Protein AF-E0PNI2-F1 (afdb_monomer)

Organism: NCBI:txid864567

Secondary structure (DSSP, 8-state):
-HHHHHHHHHHHHHHHHHHHHHHHHHTT--EEEEE-HHHHHHHTT--HHHHHHHHTS-HHHHHHHTTT--PPPHHHHHHHHHHHTS-HHHHEEEEE---

Solvent-accessible surface area (backbone atoms only — not comparable to full-atom values): 5688 Å² total; per-residue (Å²): 112,68,71,58,54,54,49,52,50,50,50,52,53,49,53,52,50,48,55,52,49,56,56,58,56,59,68,69,68,57,48,53,59,41,67,40,57,66,57,54,30,57,75,70,72,48,53,58,60,55,51,11,60,75,55,72,51,52,44,65,55,44,56,31,38,67,64,52,74,46,86,71,54,72,68,51,44,51,43,48,17,59,75,70,74,43,59,51,72,78,42,39,44,72,42,68,72,84,125

InterPro domains:
  IPR001387 Cro/C1-type, helix-turn-helix domain [PF01381] (37-88)
  IPR001387 Cro/C1-type, helix-turn-helix domain [PS50943] (37-91)
  IPR001387 Cro/C1-type, helix-turn-helix domain [SM00530] (36-91)
  IPR001387 Cro/C1-type, helix-turn-helix domain [cd00093] (35-89)
  IPR010982 Lambda repressor-like, DNA-binding domain superfamily [G3DSA:1.10.260.40] (32-97)
  IPR010982 Lambda repressor-like, DNA-binding domain superfamily [SSF47413] (33-95)

pLDDT: mean 86.58, std 15.77, range [48.28, 98.81]

Sequence (99 aa):
MTKIINFLTNILVKKKKMCYNEIKLREKEKGMLKNRLKELRARDGLNQTELAKLAGVSRQTISLLERDEYTPSVVIALKISQIFNEPVESVFRIEEDEE

Nearest PDB structures (foldseek):
  2xj3-assembly1_A  TM=9.536E-01  e=7.745E-06  Enterococcus faecalis
  2xi8-assembly1_A  TM=9.553E-01  e=1.356E-05  Enterococcus faecalis
  2lyk-assembly1_B  TM=9.282E-01  e=9.934E-06  Enterococcus faecalis
  1utx-assembly1_B  TM=9.266E-01  e=1.125E-05  Enterococcus faecalis
  3f51-assembly1_A  TM=9.219E-01  e=1.355E-03  Corynebacterium glutamicum

Mean predicted aligned error: 10.54 Å

Radius of gyration: 21.47 Å; Cα contacts (8 Å, |Δi|>4): 82; chains: 1; bounding box: 72×25×35 Å

Foldseek 3Di:
DVVVVVVVVVVVVVVVVVVVVVVVVVVVPPWQKAFCLVVLCVVVVHDLCRLCVQLVHHSVVSVCNNVSNDDDDPSSLVSSCVVSVHPSCNGMPTHHPPD

Structure (mmCIF, N/CA/C/O backbone):
data_AF-E0PNI2-F1
#
_entry.id   AF-E0PNI2-F1
#
loop_
_atom_site.group_PDB
_atom_site.id
_atom_site.type_symbol
_atom_site.label_atom_id
_atom_site.label_alt_id
_atom_site.label_comp_id
_atom_site.label_asym_id
_atom_site.label_entity_id
_atom_site.label_seq_id
_atom_site.pdbx_PDB_ins_code
_atom_site.Cartn_x
_atom_site.Cartn_y
_atom_site.Cartn_z
_atom_site.occupancy
_atom_site.B_iso_or_equiv
_atom_site.auth_seq_id
_atom_site.auth_comp_id
_atom_site.auth_asym_id
_atom_site.auth_atom_id
_atom_site.pdbx_PDB_model_num
ATOM 1 N N . MET A 1 1 ? 57.091 -15.751 -4.059 1.00 61.84 1 MET A N 1
ATOM 2 C CA . MET A 1 1 ? 56.224 -14.646 -3.585 1.00 61.84 1 MET A CA 1
ATOM 3 C C . MET A 1 1 ? 55.245 -14.158 -4.657 1.00 61.84 1 MET A C 1
ATOM 5 O O . MET A 1 1 ? 54.049 -14.170 -4.401 1.00 61.84 1 MET A O 1
ATOM 9 N N . THR A 1 2 ? 55.680 -13.853 -5.885 1.00 64.31 2 THR A N 1
ATOM 10 C CA . THR A 1 2 ? 54.818 -13.316 -6.967 1.00 64.31 2 THR A CA 1
ATOM 11 C C . THR A 1 2 ? 53.644 -14.219 -7.377 1.00 64.31 2 THR A C 1
ATOM 13 O O . THR A 1 2 ? 52.559 -13.726 -7.662 1.00 64.31 2 THR A O 1
ATOM 16 N N . LYS A 1 3 ? 53.810 -15.552 -7.338 1.00 75.62 3 LYS A N 1
ATOM 17 C CA . LYS A 1 3 ? 52.725 -16.511 -7.641 1.00 75.62 3 LYS A CA 1
ATOM 18 C C . LYS A 1 3 ? 51.546 -16.416 -6.661 1.00 75.62 3 LYS A C 1
ATOM 20 O O . LYS A 1 3 ? 50.402 -16.517 -7.086 1.00 75.62 3 LYS A O 1
ATOM 25 N N . ILE A 1 4 ? 51.823 -16.187 -5.374 1.00 79.44 4 ILE A N 1
ATOM 26 C CA . ILE A 1 4 ? 50.792 -16.055 -4.330 1.00 79.44 4 ILE A CA 1
ATOM 27 C C . ILE A 1 4 ? 50.062 -14.721 -4.493 1.00 79.44 4 ILE A C 1
ATOM 29 O O . ILE A 1 4 ? 48.837 -14.686 -4.453 1.00 79.44 4 ILE A O 1
ATOM 33 N N . ILE A 1 5 ? 50.801 -13.643 -4.768 1.00 71.75 5 ILE A N 1
ATOM 34 C CA . ILE A 1 5 ? 50.223 -12.317 -5.020 1.00 71.75 5 ILE A CA 1
ATOM 35 C C . ILE A 1 5 ? 49.295 -12.362 -6.244 1.00 71.75 5 ILE A C 1
ATOM 37 O O . ILE A 1 5 ? 48.160 -11.910 -6.148 1.00 71.75 5 ILE A O 1
ATOM 41 N N . ASN A 1 6 ? 49.721 -12.996 -7.344 1.00 73.56 6 ASN A N 1
ATOM 42 C CA . ASN A 1 6 ? 48.907 -13.157 -8.558 1.00 73.56 6 ASN A CA 1
ATOM 43 C C . ASN A 1 6 ? 47.671 -14.048 -8.352 1.00 73.56 6 ASN A C 1
ATOM 45 O O . ASN A 1 6 ? 46.640 -13.861 -8.999 1.00 73.56 6 ASN A O 1
ATOM 49 N N . PHE A 1 7 ? 47.759 -15.035 -7.460 1.00 83.56 7 PHE A N 1
ATOM 50 C CA . PHE A 1 7 ? 46.626 -15.884 -7.107 1.00 83.56 7 PHE A CA 1
ATOM 51 C C . PHE A 1 7 ? 45.588 -15.109 -6.286 1.00 83.56 7 PHE A C 1
ATOM 53 O O . PHE A 1 7 ? 44.396 -15.150 -6.596 1.00 83.56 7 PHE A O 1
ATOM 60 N N . LEU A 1 8 ? 46.042 -14.335 -5.297 1.00 80.94 8 LEU A N 1
ATOM 61 C CA . LEU A 1 8 ? 45.180 -13.500 -4.462 1.00 80.94 8 LEU A CA 1
ATOM 62 C C . LEU A 1 8 ? 44.530 -12.360 -5.260 1.00 80.94 8 LEU A C 1
ATOM 64 O O . LEU A 1 8 ? 43.331 -12.128 -5.102 1.00 80.94 8 LEU A O 1
ATOM 68 N N . THR A 1 9 ? 45.256 -11.701 -6.171 1.00 70.31 9 THR A N 1
ATOM 69 C CA . THR A 1 9 ? 44.660 -10.691 -7.065 1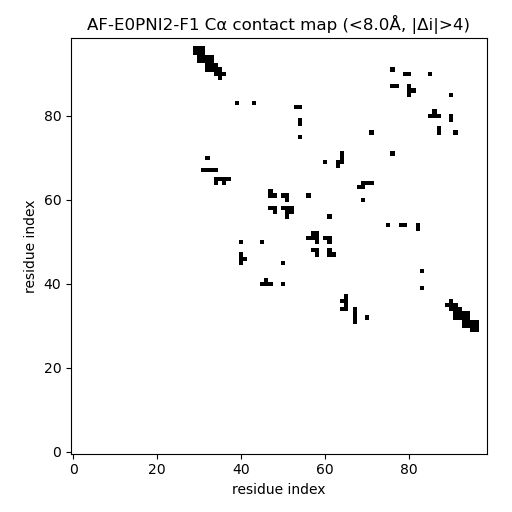.00 70.31 9 THR A CA 1
ATOM 70 C C . THR A 1 9 ? 43.632 -11.308 -8.005 1.00 70.31 9 THR A C 1
ATOM 72 O O . THR A 1 9 ? 42.547 -10.750 -8.152 1.00 70.31 9 THR A O 1
ATOM 75 N N . ASN A 1 10 ? 43.887 -12.491 -8.569 1.00 82.31 10 ASN A N 1
ATOM 76 C CA . ASN A 1 10 ? 42.894 -13.193 -9.387 1.00 82.31 10 ASN A CA 1
ATOM 77 C C . ASN A 1 10 ? 41.641 -13.590 -8.594 1.00 82.31 10 ASN A C 1
ATOM 79 O O . ASN A 1 10 ? 40.535 -13.482 -9.123 1.00 82.31 10 ASN A O 1
ATOM 83 N N . ILE A 1 11 ? 41.778 -14.012 -7.333 1.00 80.38 11 ILE A N 1
ATOM 84 C CA . ILE A 1 11 ? 40.627 -14.296 -6.460 1.00 80.38 11 ILE A CA 1
ATOM 85 C C . ILE A 1 11 ? 39.830 -13.021 -6.184 1.00 80.38 11 ILE A C 1
ATOM 87 O O . ILE A 1 11 ? 38.607 -13.037 -6.307 1.00 80.38 11 ILE A O 1
ATOM 91 N N . LEU A 1 12 ? 40.499 -11.916 -5.846 1.00 74.50 12 LEU A N 1
ATOM 92 C CA . LEU A 1 12 ? 39.847 -10.631 -5.583 1.00 74.50 12 LEU A CA 1
ATOM 93 C C . LEU A 1 12 ? 39.117 -10.102 -6.823 1.00 74.50 12 LEU A C 1
ATOM 95 O O . LEU A 1 12 ? 37.961 -9.692 -6.726 1.00 74.50 12 LEU A O 1
ATOM 99 N N . VAL A 1 13 ? 39.742 -10.183 -8.002 1.00 75.88 13 VAL A N 1
ATOM 100 C CA . VAL A 1 13 ? 39.125 -9.798 -9.280 1.00 75.88 13 VAL A CA 1
ATOM 101 C C . VAL A 1 13 ? 37.934 -10.700 -9.608 1.00 75.88 13 VAL A C 1
ATOM 103 O O . VAL A 1 13 ? 36.892 -10.193 -10.021 1.00 75.88 13 VAL A O 1
ATOM 106 N N . LYS A 1 14 ? 38.037 -12.018 -9.383 1.00 75.25 14 LYS A N 1
ATOM 107 C CA . LYS A 1 14 ? 36.920 -12.958 -9.581 1.00 75.25 14 LYS A CA 1
ATOM 108 C C . LYS A 1 14 ? 35.764 -12.692 -8.619 1.00 75.25 14 LYS A C 1
ATOM 110 O O . LYS A 1 14 ? 34.630 -12.625 -9.078 1.00 75.25 14 LYS A O 1
ATOM 115 N N . LYS A 1 15 ? 36.031 -12.474 -7.327 1.00 74.06 15 LYS A N 1
ATOM 116 C CA . LYS A 1 15 ? 35.001 -12.125 -6.331 1.00 74.06 15 LYS A CA 1
ATOM 117 C C . LYS A 1 15 ? 34.312 -10.802 -6.669 1.00 74.06 15 LYS A C 1
ATOM 119 O O . LYS A 1 15 ? 33.090 -10.720 -6.613 1.00 74.06 15 LYS A O 1
ATOM 124 N N . LYS A 1 16 ? 35.075 -9.788 -7.094 1.00 74.00 16 LYS A N 1
ATOM 125 C CA . LYS A 1 16 ? 34.524 -8.492 -7.519 1.00 74.00 16 LYS A CA 1
ATOM 126 C C . LYS A 1 16 ? 33.670 -8.619 -8.786 1.00 74.00 16 LYS A C 1
ATOM 128 O O . LYS A 1 16 ? 32.587 -8.047 -8.837 1.00 74.00 16 LYS A O 1
ATOM 133 N N . LYS A 1 17 ? 34.118 -9.400 -9.781 1.00 72.31 17 LYS A N 1
ATOM 134 C CA . LYS A 1 17 ? 33.336 -9.702 -10.996 1.00 72.31 17 LYS A CA 1
ATOM 135 C C . LYS A 1 17 ? 32.066 -10.502 -10.696 1.00 72.31 17 LYS A C 1
ATOM 137 O O . LYS A 1 17 ? 31.044 -10.230 -11.310 1.00 72.31 17 LYS A O 1
ATOM 142 N N . MET A 1 18 ? 32.120 -11.451 -9.763 1.00 64.81 18 MET A N 1
ATOM 143 C CA . MET A 1 18 ? 30.966 -12.251 -9.339 1.00 64.81 18 MET A CA 1
ATOM 144 C C . MET A 1 18 ? 29.893 -11.363 -8.697 1.00 64.81 18 MET A C 1
ATOM 146 O O . MET A 1 18 ? 28.762 -11.362 -9.164 1.00 64.81 18 MET A O 1
ATOM 150 N N . CYS A 1 19 ? 30.275 -10.508 -7.743 1.00 57.56 19 CYS A N 1
ATOM 151 C CA . CYS A 1 19 ? 29.347 -9.569 -7.106 1.00 57.56 19 CYS A CA 1
ATOM 152 C C . CYS A 1 19 ? 28.781 -8.539 -8.109 1.00 57.56 19 CYS A C 1
ATOM 154 O O . CYS A 1 19 ? 27.587 -8.263 -8.103 1.00 57.56 19 CYS A O 1
ATOM 156 N N . TYR A 1 20 ? 29.603 -8.028 -9.041 1.00 62.50 20 TYR A N 1
ATOM 157 C CA . TYR A 1 20 ? 29.130 -7.141 -10.118 1.00 62.50 20 TYR A CA 1
ATOM 158 C C . TYR A 1 20 ? 28.129 -7.833 -11.058 1.00 62.50 20 TYR A C 1
ATOM 160 O O . TYR A 1 20 ? 27.107 -7.247 -11.404 1.00 62.50 20 TYR A O 1
ATOM 168 N N . ASN A 1 21 ? 28.383 -9.087 -11.446 1.00 62.22 21 ASN A N 1
ATOM 169 C CA . ASN A 1 21 ? 27.465 -9.845 -12.297 1.00 62.22 21 ASN A CA 1
ATOM 170 C C . ASN A 1 21 ? 26.160 -10.205 -11.569 1.00 62.22 21 ASN A C 1
ATOM 172 O O . ASN A 1 21 ? 25.104 -10.131 -12.184 1.00 62.22 21 ASN A O 1
ATOM 176 N N . GLU A 1 22 ? 26.200 -10.526 -10.273 1.00 58.69 22 GLU A N 1
ATOM 177 C CA . GLU A 1 22 ? 24.995 -10.718 -9.447 1.00 58.69 22 GLU A CA 1
ATOM 178 C C . GLU A 1 22 ? 24.165 -9.430 -9.310 1.00 58.69 22 GLU A C 1
ATOM 180 O O . GLU A 1 22 ? 22.938 -9.476 -9.298 1.00 58.69 22 GLU A O 1
ATOM 185 N N . ILE A 1 23 ? 24.812 -8.262 -9.225 1.00 60.06 23 ILE A N 1
ATOM 186 C CA . ILE A 1 23 ? 24.130 -6.957 -9.236 1.00 60.06 23 ILE A CA 1
ATOM 187 C C . ILE A 1 23 ? 23.500 -6.680 -10.611 1.00 60.06 23 ILE A C 1
ATOM 189 O O . ILE A 1 23 ? 22.347 -6.273 -10.671 1.00 60.06 23 ILE A O 1
ATOM 193 N N . LYS A 1 24 ? 24.202 -6.976 -11.711 1.00 55.34 24 LYS A N 1
ATOM 194 C CA . LYS A 1 24 ? 23.703 -6.780 -13.084 1.00 55.34 24 LYS A CA 1
ATOM 195 C C . LYS A 1 24 ? 22.575 -7.747 -13.475 1.00 55.34 24 LYS A C 1
ATOM 197 O O . LYS A 1 24 ? 21.735 -7.410 -14.300 1.00 55.34 24 LYS A O 1
ATOM 202 N N . LEU A 1 25 ? 22.539 -8.946 -12.889 1.00 55.34 25 LEU A N 1
ATOM 203 C CA . LEU A 1 25 ? 21.432 -9.896 -13.060 1.00 55.34 25 LEU A CA 1
ATOM 204 C C . LEU A 1 25 ? 20.143 -9.407 -12.375 1.00 55.34 25 LEU A C 1
ATOM 206 O O . LEU A 1 25 ? 19.067 -9.651 -12.907 1.00 55.34 25 LEU A O 1
ATOM 210 N N . ARG A 1 26 ? 20.244 -8.652 -11.269 1.00 52.34 26 ARG A N 1
ATOM 211 C CA . ARG A 1 26 ? 19.093 -8.012 -10.600 1.00 52.34 26 ARG A CA 1
ATOM 212 C C . ARG A 1 26 ? 18.453 -6.880 -11.408 1.00 52.34 26 ARG A C 1
ATOM 214 O O . ARG A 1 26 ? 17.265 -6.645 -11.264 1.00 52.34 26 ARG A O 1
ATOM 221 N N . GLU A 1 27 ? 19.203 -6.199 -12.273 1.00 54.19 27 GLU A N 1
ATOM 222 C CA . GLU A 1 27 ? 18.651 -5.143 -13.143 1.00 54.19 27 GLU A CA 1
ATOM 223 C C . GLU A 1 27 ? 17.775 -5.696 -14.283 1.00 54.19 27 GLU A C 1
ATOM 225 O O . GLU A 1 27 ? 17.056 -4.935 -14.923 1.00 54.19 27 GLU A O 1
ATOM 230 N N . LYS A 1 28 ? 17.830 -7.010 -14.545 1.00 48.28 28 LYS A N 1
ATOM 231 C CA . LYS A 1 28 ? 17.067 -7.680 -15.609 1.00 48.28 28 LYS A CA 1
ATOM 232 C C . LYS A 1 28 ? 15.687 -8.189 -15.180 1.00 48.28 28 LYS A C 1
ATOM 234 O O . LYS A 1 28 ? 14.913 -8.563 -16.052 1.00 48.28 28 LYS A O 1
ATOM 239 N N . GLU A 1 29 ? 15.353 -8.163 -13.891 1.00 54.06 29 GLU A N 1
ATOM 240 C CA . GLU A 1 29 ? 13.974 -8.351 -13.407 1.00 54.06 29 GLU A CA 1
ATOM 241 C C . GLU A 1 29 ? 13.233 -7.002 -13.434 1.00 54.06 29 GLU A C 1
ATOM 243 O O . GLU A 1 29 ? 12.785 -6.485 -12.412 1.00 54.06 29 GLU A O 1
ATOM 248 N N . LYS A 1 30 ? 13.166 -6.369 -14.609 1.00 60.56 30 LYS A N 1
ATOM 249 C CA . LYS A 1 30 ? 12.457 -5.098 -14.806 1.00 60.56 30 LYS A CA 1
ATOM 250 C C . LYS A 1 30 ? 10.975 -5.362 -15.055 1.00 60.56 30 LYS A C 1
ATOM 252 O O . LYS A 1 30 ? 10.473 -5.279 -16.169 1.00 60.56 30 LYS A O 1
ATOM 257 N N . GLY A 1 31 ? 10.290 -5.743 -13.989 1.00 67.81 31 GLY A N 1
ATOM 258 C CA . GLY A 1 31 ? 8.844 -5.652 -13.931 1.00 67.81 31 GLY A CA 1
ATOM 259 C C . GLY A 1 31 ? 8.458 -4.527 -12.979 1.00 67.81 31 GLY A C 1
ATOM 260 O O . GLY A 1 31 ? 8.870 -4.537 -11.816 1.00 67.81 31 GLY A O 1
ATOM 261 N N . MET A 1 32 ? 7.696 -3.541 -13.446 1.00 86.69 32 MET A N 1
ATOM 262 C CA . MET A 1 32 ? 7.176 -2.487 -12.583 1.00 86.69 32 MET A CA 1
ATOM 263 C C . MET A 1 32 ? 5.986 -3.034 -11.792 1.00 86.69 32 MET A C 1
ATOM 265 O O . MET A 1 32 ? 5.008 -3.523 -12.358 1.00 86.69 32 MET A O 1
ATOM 269 N N . LEU A 1 33 ? 6.056 -2.955 -10.460 1.00 92.62 33 LEU A N 1
ATOM 270 C CA . LEU A 1 33 ? 4.933 -3.341 -9.613 1.00 92.62 33 LEU A CA 1
ATOM 271 C C . LEU A 1 33 ? 3.800 -2.325 -9.779 1.00 92.62 33 LEU A C 1
ATOM 273 O O . LEU A 1 33 ? 3.956 -1.156 -9.440 1.00 92.62 33 LEU A O 1
ATOM 277 N N . LYS A 1 34 ? 2.651 -2.798 -10.248 1.00 95.56 34 LYS A N 1
ATOM 278 C CA . LYS A 1 34 ? 1.393 -2.060 -10.306 1.00 95.56 34 LYS A CA 1
ATOM 279 C C . LYS A 1 34 ? 0.430 -2.512 -9.236 1.00 95.56 34 LYS A C 1
ATOM 281 O O . LYS A 1 34 ? 0.518 -3.626 -8.714 1.00 95.56 34 LYS A O 1
ATOM 286 N N . ASN A 1 35 ? -0.542 -1.657 -8.945 1.00 97.75 35 ASN A N 1
ATOM 287 C CA . ASN A 1 35 ? -1.584 -1.971 -7.985 1.00 97.75 35 ASN A CA 1
ATOM 288 C C . ASN A 1 35 ? -2.944 -1.353 -8.323 1.00 97.75 35 ASN A C 1
ATOM 290 O O . ASN A 1 35 ? -3.057 -0.415 -9.108 1.00 97.75 35 ASN A O 1
ATOM 294 N N . ARG A 1 36 ? -3.988 -1.874 -7.676 1.00 98.19 36 ARG A N 1
ATOM 295 C CA . ARG A 1 36 ? -5.380 -1.417 -7.807 1.00 98.19 36 ARG A CA 1
ATOM 296 C C . ARG A 1 36 ? -5.903 -0.712 -6.555 1.00 98.19 36 ARG A C 1
ATOM 298 O O . ARG A 1 36 ? -7.114 -0.610 -6.376 1.00 98.19 36 ARG A O 1
ATOM 305 N N . LEU A 1 37 ? -5.030 -0.200 -5.676 1.00 98.38 37 LEU A N 1
ATOM 306 C CA . LEU A 1 37 ? -5.466 0.366 -4.389 1.00 98.38 37 LEU A CA 1
ATOM 307 C C . LEU A 1 37 ? -6.482 1.486 -4.584 1.00 98.38 37 LEU A C 1
ATOM 309 O O . LEU A 1 37 ? -7.502 1.487 -3.912 1.00 98.38 37 LEU A O 1
ATOM 313 N N . LYS A 1 38 ? -6.246 2.415 -5.517 1.00 98.44 38 LYS A N 1
ATOM 314 C CA . LYS A 1 38 ? -7.156 3.546 -5.746 1.00 98.44 38 LYS A CA 1
ATOM 315 C C . LYS A 1 38 ? -8.556 3.093 -6.177 1.00 98.44 38 LYS A C 1
ATOM 317 O O . LYS A 1 38 ? -9.541 3.678 -5.734 1.00 98.44 38 LYS A O 1
ATOM 322 N N . GLU A 1 39 ? -8.631 2.062 -7.015 1.00 98.56 39 GLU A N 1
ATOM 323 C CA . GLU A 1 39 ? -9.881 1.462 -7.492 1.00 98.56 39 GLU A CA 1
ATOM 324 C C . GLU A 1 39 ? -10.623 0.754 -6.351 1.00 98.56 39 GLU A C 1
ATOM 326 O O . GLU A 1 39 ? -11.772 1.083 -6.065 1.00 98.56 39 GLU A O 1
ATOM 331 N N . LEU A 1 40 ? -9.947 -0.158 -5.648 1.00 98.69 40 LEU A N 1
ATOM 332 C CA . LEU A 1 40 ? -10.523 -0.926 -4.538 1.00 98.69 40 LEU A CA 1
ATOM 333 C C . LEU A 1 40 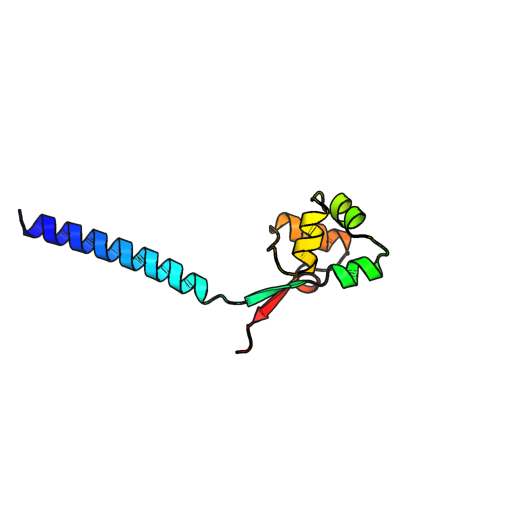? -10.948 -0.018 -3.381 1.00 98.69 40 LEU A C 1
ATOM 335 O O . LEU A 1 40 ? -11.999 -0.194 -2.772 1.00 98.69 40 LEU A O 1
ATOM 339 N N . ARG A 1 41 ? -10.168 1.030 -3.123 1.00 98.50 41 ARG A N 1
ATOM 340 C CA . ARG A 1 41 ? -10.483 2.033 -2.115 1.00 98.50 41 ARG A CA 1
ATOM 341 C C . ARG A 1 41 ? -11.743 2.825 -2.479 1.00 98.50 41 ARG A C 1
ATOM 343 O O . ARG A 1 41 ? -12.538 3.120 -1.593 1.00 98.50 41 ARG A O 1
ATOM 350 N N . ALA A 1 42 ? -11.943 3.152 -3.758 1.00 98.50 42 ALA A N 1
ATOM 351 C CA . ALA A 1 42 ? -13.170 3.796 -4.225 1.00 98.50 42 ALA A CA 1
ATOM 352 C C . ALA A 1 42 ? -14.383 2.854 -4.146 1.00 98.50 42 ALA A C 1
ATOM 354 O O . ALA A 1 42 ? -15.447 3.295 -3.717 1.00 98.50 42 ALA A O 1
ATOM 355 N N . ARG A 1 43 ? -14.209 1.569 -4.496 1.00 98.50 43 ARG A N 1
ATOM 356 C CA . ARG A 1 43 ? -15.234 0.519 -4.349 1.00 98.50 43 ARG A CA 1
ATOM 357 C C . ARG A 1 43 ? -15.740 0.423 -2.907 1.00 98.50 43 ARG A C 1
ATOM 359 O O . ARG A 1 43 ? -16.945 0.355 -2.693 1.00 98.50 43 ARG A O 1
ATOM 366 N N . ASP A 1 44 ? -14.826 0.494 -1.943 1.00 98.31 44 ASP A N 1
ATOM 367 C CA . ASP A 1 44 ? -15.138 0.303 -0.522 1.00 98.31 44 ASP A CA 1
ATOM 368 C C . ASP A 1 44 ? -15.413 1.629 0.217 1.00 98.31 44 ASP A C 1
ATOM 370 O O . ASP A 1 44 ? -15.580 1.646 1.435 1.00 98.31 44 ASP A O 1
ATOM 374 N N . GLY A 1 45 ? -15.466 2.760 -0.502 1.00 98.38 45 GLY A N 1
ATOM 375 C CA . GLY A 1 45 ? -15.791 4.074 0.067 1.00 98.38 45 GLY A CA 1
ATOM 376 C C . GLY A 1 45 ? -14.732 4.644 1.017 1.00 98.38 45 GLY A C 1
ATOM 377 O O . GLY A 1 45 ? -15.038 5.512 1.830 1.00 98.38 45 GLY A O 1
ATOM 378 N N . LEU A 1 46 ? -13.489 4.174 0.921 1.00 98.56 46 LEU A N 1
ATOM 379 C CA . LEU A 1 46 ? -12.400 4.552 1.815 1.00 98.56 46 LEU A CA 1
ATOM 380 C C . LEU A 1 46 ? -11.627 5.773 1.281 1.00 98.56 46 LEU A C 1
ATOM 382 O O . LEU A 1 46 ? -11.443 5.976 0.077 1.00 98.56 46 LEU A O 1
ATOM 386 N N . ASN A 1 47 ? -11.066 6.582 2.171 1.00 98.69 47 ASN A N 1
ATOM 387 C CA . ASN A 1 47 ? -10.002 7.533 1.840 1.00 98.69 47 ASN A CA 1
ATOM 388 C C . ASN A 1 47 ? -8.614 6.963 2.197 1.00 98.69 47 ASN A C 1
ATOM 390 O O . ASN A 1 47 ? -8.486 5.943 2.874 1.00 98.69 47 ASN A O 1
ATOM 394 N N . GLN A 1 48 ? -7.537 7.585 1.699 1.00 98.75 48 GLN A N 1
ATOM 395 C CA . GLN A 1 48 ? -6.170 7.070 1.903 1.00 98.75 48 GLN A CA 1
ATOM 396 C C . GLN A 1 48 ? -5.799 6.949 3.390 1.00 98.75 48 GLN A C 1
ATOM 398 O O . GLN A 1 48 ? -5.042 6.058 3.766 1.00 98.75 48 GLN A O 1
ATOM 403 N N . THR A 1 49 ? -6.314 7.844 4.236 1.00 98.75 49 THR A N 1
ATOM 404 C CA . THR A 1 49 ? -6.059 7.830 5.681 1.00 98.75 49 THR A CA 1
ATOM 405 C C . THR A 1 49 ? -6.741 6.640 6.350 1.00 98.75 49 THR A C 1
ATOM 407 O O . THR A 1 49 ? -6.162 6.033 7.246 1.00 98.75 49 THR A O 1
ATOM 410 N N . GLU A 1 50 ? -7.951 6.287 5.926 1.00 98.81 50 GLU A N 1
ATOM 411 C CA . GLU A 1 50 ? -8.685 5.131 6.448 1.00 98.81 50 GLU A CA 1
ATOM 412 C C . GLU A 1 50 ? -8.014 3.820 6.052 1.00 98.81 50 GLU A C 1
ATOM 414 O O . GLU A 1 50 ? -7.726 3.005 6.926 1.00 98.81 50 GLU A O 1
ATOM 419 N N . LEU A 1 51 ? -7.653 3.661 4.774 1.00 98.75 51 LEU A N 1
ATOM 420 C CA . LEU A 1 51 ? -6.897 2.490 4.326 1.00 98.75 51 LEU A CA 1
ATOM 421 C C . LEU A 1 51 ? -5.559 2.368 5.069 1.00 98.75 51 LEU A C 1
ATOM 423 O O . LEU A 1 51 ? -5.178 1.277 5.486 1.00 98.75 51 LEU A O 1
ATOM 427 N N . ALA A 1 52 ? -4.866 3.488 5.291 1.00 98.62 52 ALA A N 1
ATOM 428 C CA . ALA A 1 52 ? -3.613 3.509 6.040 1.00 98.62 52 ALA A CA 1
ATOM 429 C C . ALA A 1 52 ? -3.793 3.018 7.484 1.00 98.62 52 ALA A C 1
ATOM 431 O O . ALA A 1 52 ? -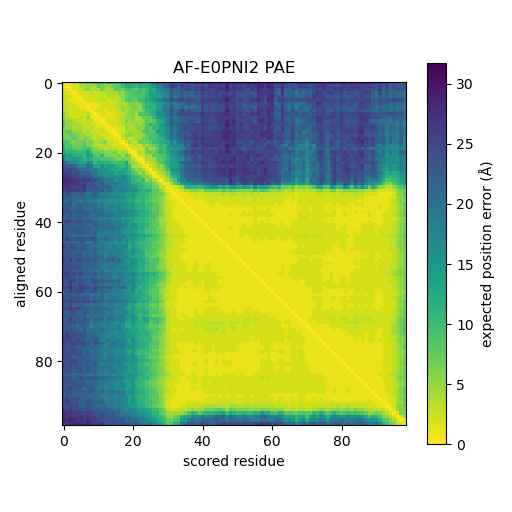3.004 2.199 7.956 1.00 98.62 52 ALA A O 1
ATOM 432 N N . LYS A 1 53 ? -4.857 3.467 8.166 1.00 98.62 53 LYS A N 1
ATOM 433 C CA . LYS A 1 53 ? -5.202 3.003 9.518 1.00 98.62 53 LYS A CA 1
ATOM 434 C C . LYS A 1 53 ? -5.476 1.501 9.542 1.00 98.62 53 LYS A C 1
ATOM 436 O O . LYS A 1 53 ? -4.917 0.815 10.391 1.00 98.62 53 LYS A O 1
ATOM 441 N N . LEU A 1 54 ? -6.275 0.994 8.600 1.00 98.38 54 LEU A N 1
ATOM 442 C CA . LEU A 1 54 ? -6.598 -0.435 8.499 1.00 98.38 54 LEU A CA 1
ATOM 443 C C . LEU A 1 54 ? -5.349 -1.286 8.221 1.00 98.38 54 LEU A C 1
ATOM 445 O O . LEU A 1 54 ? -5.137 -2.313 8.860 1.00 98.38 54 LEU A O 1
ATOM 449 N N . ALA A 1 55 ? -4.480 -0.836 7.313 1.00 97.88 55 ALA A N 1
ATOM 450 C CA . ALA A 1 55 ? -3.241 -1.536 6.973 1.00 97.88 55 ALA A CA 1
ATOM 451 C C . ALA A 1 55 ? -2.135 -1.376 8.040 1.00 97.88 55 ALA A C 1
ATOM 453 O O . ALA A 1 55 ? -1.137 -2.105 8.021 1.00 97.88 55 ALA A O 1
ATOM 454 N N . GLY A 1 56 ? -2.302 -0.454 8.995 1.00 98.06 56 GLY A N 1
ATOM 455 C CA . GLY A 1 56 ? -1.310 -0.148 10.026 1.00 98.06 56 GLY A CA 1
ATOM 456 C C . GLY A 1 56 ? -0.051 0.513 9.461 1.00 98.06 56 GLY A C 1
ATOM 457 O O . GLY A 1 56 ? 1.057 0.183 9.880 1.00 98.06 56 GLY A O 1
ATOM 458 N N . VAL A 1 57 ? -0.214 1.408 8.484 1.00 98.31 57 VAL A N 1
ATOM 459 C CA . VAL A 1 57 ? 0.869 2.162 7.831 1.00 98.31 57 VAL A CA 1
ATOM 460 C C . VAL A 1 57 ? 0.550 3.658 7.813 1.00 98.31 57 VAL A C 1
ATOM 462 O O . VAL A 1 5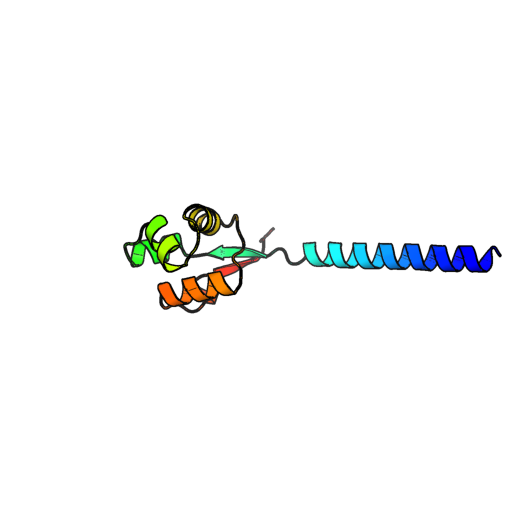7 ? -0.534 4.090 8.201 1.00 98.31 57 VAL A O 1
ATOM 465 N N . SER A 1 58 ? 1.494 4.484 7.361 1.00 98.62 58 SER A N 1
ATOM 466 C CA . SER A 1 58 ? 1.242 5.919 7.207 1.00 98.62 58 SER A CA 1
ATOM 467 C C . SER A 1 58 ? 0.357 6.214 5.985 1.00 98.62 58 SER A C 1
ATOM 469 O O . SER A 1 58 ? 0.388 5.489 4.989 1.00 98.62 58 SER A O 1
ATOM 471 N N . ARG A 1 59 ? -0.377 7.338 5.999 1.00 98.56 59 ARG A N 1
ATOM 472 C CA . ARG A 1 59 ? -1.092 7.838 4.804 1.00 98.56 59 ARG A CA 1
ATOM 473 C C . ARG A 1 59 ? -0.140 8.036 3.617 1.00 98.56 59 ARG A C 1
ATOM 475 O O . ARG A 1 59 ? -0.514 7.773 2.478 1.00 98.56 59 ARG A O 1
ATOM 482 N N . GLN A 1 60 ? 1.092 8.480 3.884 1.00 98.44 60 GLN A N 1
ATOM 483 C CA . GLN A 1 60 ? 2.128 8.644 2.863 1.00 98.44 60 GLN A CA 1
ATOM 484 C C . GLN A 1 60 ? 2.475 7.311 2.195 1.00 98.44 60 GLN A C 1
ATOM 486 O O . GLN A 1 60 ? 2.613 7.277 0.978 1.00 98.44 60 GLN A O 1
ATOM 491 N N . THR A 1 61 ? 2.543 6.217 2.957 1.00 98.06 61 THR A N 1
ATOM 492 C CA . THR A 1 61 ? 2.767 4.869 2.418 1.00 98.06 61 THR A CA 1
ATOM 493 C C . THR A 1 61 ? 1.674 4.490 1.423 1.00 98.06 61 THR A C 1
ATOM 495 O O . THR A 1 61 ? 1.994 4.066 0.320 1.00 98.06 61 THR A O 1
ATOM 498 N N . ILE A 1 62 ? 0.397 4.716 1.757 1.00 98.62 62 ILE A N 1
ATOM 499 C CA . ILE A 1 62 ? -0.713 4.476 0.818 1.00 98.62 62 ILE A CA 1
ATOM 500 C C . ILE A 1 62 ? -0.606 5.372 -0.424 1.00 98.62 62 ILE A C 1
ATOM 502 O O . ILE A 1 62 ? -0.806 4.897 -1.534 1.00 98.62 62 ILE A O 1
ATOM 506 N N . SER A 1 63 ? -0.242 6.647 -0.260 1.00 98.44 63 SER A N 1
ATOM 507 C CA . SER A 1 63 ? -0.047 7.577 -1.385 1.00 98.44 63 SER A CA 1
ATOM 508 C C . SER A 1 63 ? 1.106 7.174 -2.316 1.00 98.44 63 SER A C 1
ATOM 510 O O . SER A 1 63 ? 1.023 7.367 -3.525 1.00 98.44 63 SER A O 1
ATOM 512 N N . LEU A 1 64 ? 2.201 6.636 -1.769 1.00 98.06 64 LEU A N 1
ATOM 513 C CA . LEU A 1 64 ? 3.324 6.114 -2.553 1.00 98.06 64 LEU A CA 1
ATOM 514 C C . LEU A 1 64 ? 2.948 4.815 -3.266 1.00 98.06 64 LEU A C 1
ATOM 516 O O . LEU A 1 64 ? 3.271 4.667 -4.440 1.00 98.06 64 LEU A O 1
ATOM 520 N N . LEU A 1 65 ? 2.223 3.922 -2.583 1.00 97.75 65 LEU A N 1
ATOM 521 C CA . LEU A 1 65 ? 1.688 2.704 -3.186 1.00 97.75 65 LEU A CA 1
ATOM 522 C C . LEU A 1 65 ? 0.771 3.045 -4.360 1.00 97.75 65 LEU A C 1
ATOM 524 O O . LEU A 1 65 ? 1.031 2.588 -5.457 1.00 97.75 65 LEU A O 1
ATOM 528 N N . GLU A 1 66 ? -0.231 3.914 -4.192 1.00 98.06 66 GLU A N 1
ATOM 529 C CA . GLU A 1 66 ? -1.146 4.306 -5.282 1.00 98.06 66 GLU A CA 1
ATOM 530 C C . GLU A 1 66 ? -0.449 4.959 -6.495 1.00 98.06 66 GLU A C 1
ATOM 532 O O . GLU A 1 66 ? -1.069 5.077 -7.550 1.00 98.06 66 GLU A O 1
ATOM 537 N N . ARG A 1 67 ? 0.809 5.401 -6.353 1.00 96.75 67 ARG A N 1
ATOM 538 C CA . ARG A 1 67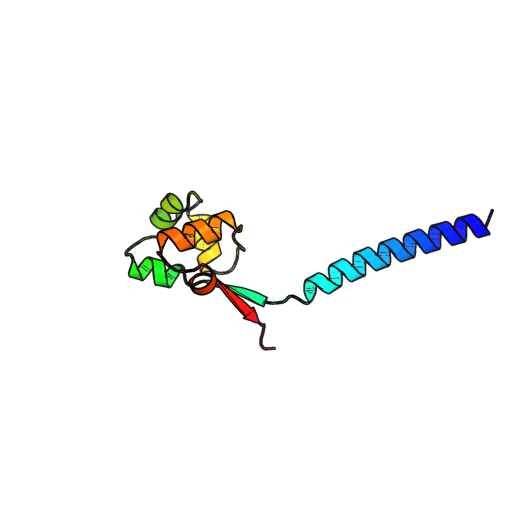 ? 1.636 5.971 -7.431 1.00 96.75 67 ARG A CA 1
ATOM 539 C C . ARG A 1 67 ? 2.702 5.006 -7.963 1.00 96.75 67 ARG A C 1
ATOM 541 O O . ARG A 1 67 ? 3.531 5.430 -8.756 1.00 96.75 67 ARG A O 1
ATOM 548 N N . ASP A 1 68 ? 2.697 3.749 -7.519 1.00 94.88 68 ASP A N 1
ATOM 549 C CA . ASP A 1 68 ? 3.698 2.725 -7.857 1.00 94.88 68 ASP A CA 1
ATOM 550 C C . ASP A 1 68 ? 5.145 3.109 -7.461 1.00 94.88 68 ASP A C 1
ATOM 552 O O . ASP A 1 68 ? 6.117 2.533 -7.938 1.00 94.88 68 ASP A O 1
ATOM 556 N N . GLU A 1 69 ? 5.313 4.076 -6.552 1.00 93.31 69 GLU A N 1
ATOM 557 C CA . GLU A 1 69 ? 6.620 4.607 -6.119 1.00 93.31 69 GLU A CA 1
ATOM 558 C C . GLU A 1 69 ? 7.200 3.857 -4.908 1.00 93.31 69 GLU A C 1
ATOM 560 O O . GLU A 1 69 ? 8.260 4.208 -4.385 1.00 93.31 69 GLU A O 1
ATOM 565 N N . TYR A 1 70 ? 6.488 2.849 -4.405 1.00 92.50 70 TYR A N 1
ATOM 566 C CA . TYR A 1 70 ? 6.910 2.065 -3.253 1.00 92.50 70 TYR A CA 1
ATOM 567 C C . TYR A 1 70 ? 6.477 0.610 -3.384 1.00 92.50 70 TYR A C 1
ATOM 569 O O . TYR A 1 70 ? 5.290 0.312 -3.487 1.00 92.50 70 TYR A O 1
ATOM 577 N N . THR A 1 71 ? 7.443 -0.299 -3.288 1.00 93.62 71 THR A N 1
ATOM 578 C CA . THR A 1 71 ? 7.187 -1.735 -3.186 1.00 93.62 71 THR A CA 1
ATOM 579 C C . THR A 1 71 ? 6.826 -2.082 -1.738 1.00 93.62 71 THR A C 1
ATOM 581 O O . THR A 1 71 ? 7.665 -1.908 -0.846 1.00 93.62 71 THR A O 1
ATOM 584 N N . PRO A 1 72 ? 5.605 -2.572 -1.458 1.00 95.81 72 PRO A N 1
ATOM 585 C CA . PRO A 1 72 ? 5.225 -2.978 -0.114 1.00 95.81 72 PRO A CA 1
ATOM 586 C C . PRO A 1 72 ? 6.012 -4.216 0.322 1.00 95.81 72 PRO A C 1
ATOM 588 O O . PRO A 1 72 ? 6.363 -5.075 -0.485 1.00 95.81 72 PRO A O 1
ATOM 591 N N . SER A 1 73 ? 6.224 -4.364 1.632 1.00 96.50 73 SER A N 1
ATOM 592 C CA . SER A 1 73 ? 6.624 -5.663 2.175 1.00 96.50 73 SER A CA 1
ATOM 593 C C . SER A 1 73 ? 5.497 -6.685 1.993 1.00 96.50 73 SER A C 1
ATOM 595 O O . SER A 1 73 ? 4.319 -6.322 1.929 1.00 96.50 73 SER A O 1
ATOM 597 N N . VAL A 1 74 ? 5.841 -7.976 2.000 1.00 97.06 74 VAL A N 1
ATOM 598 C CA . VAL A 1 74 ? 4.862 -9.077 1.914 1.00 97.06 74 VAL A CA 1
ATOM 599 C C . VAL A 1 74 ? 3.756 -8.937 2.968 1.00 97.06 74 VAL A C 1
ATOM 601 O O . VAL A 1 74 ? 2.584 -9.142 2.675 1.00 97.06 74 VAL A O 1
ATOM 604 N N . VAL A 1 75 ? 4.108 -8.506 4.185 1.00 97.81 75 VAL A N 1
ATOM 605 C CA . VAL A 1 75 ? 3.143 -8.283 5.274 1.00 97.81 75 VAL A CA 1
ATOM 606 C C . VAL A 1 75 ? 2.134 -7.186 4.923 1.00 97.81 75 VAL A C 1
ATOM 608 O O . VAL A 1 75 ? 0.944 -7.354 5.176 1.00 97.81 75 VAL A O 1
ATOM 611 N N . ILE A 1 76 ? 2.583 -6.068 4.345 1.00 97.94 76 ILE A N 1
ATOM 612 C CA . ILE A 1 76 ? 1.689 -4.973 3.940 1.00 97.94 76 ILE A CA 1
ATOM 613 C C . ILE A 1 76 ? 0.785 -5.429 2.789 1.00 97.94 76 ILE A C 1
ATOM 615 O O . ILE A 1 76 ? -0.418 -5.180 2.836 1.00 97.94 76 ILE A O 1
ATOM 619 N N . ALA A 1 77 ? 1.336 -6.135 1.7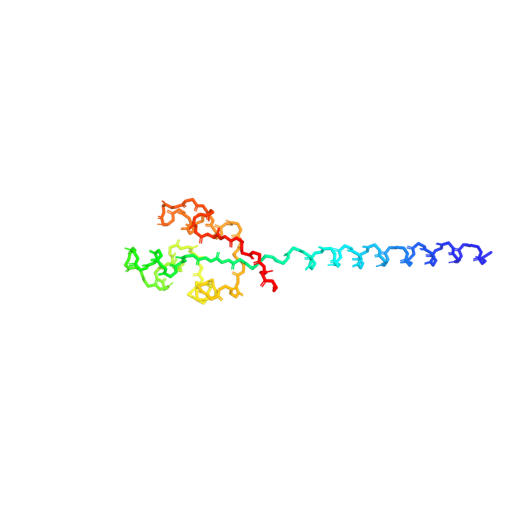97 1.00 98.31 77 ALA A N 1
ATOM 620 C CA . ALA A 1 77 ? 0.565 -6.648 0.667 1.00 98.31 77 ALA A CA 1
ATOM 621 C C . ALA A 1 77 ? -0.552 -7.609 1.117 1.00 98.31 77 ALA A C 1
ATOM 623 O O . ALA A 1 77 ? -1.705 -7.438 0.721 1.00 98.31 77 ALA A O 1
ATOM 624 N N . LEU A 1 78 ? -0.238 -8.553 2.014 1.00 98.56 78 LEU A N 1
ATOM 625 C CA . LEU A 1 78 ? -1.212 -9.489 2.587 1.00 98.56 78 LEU A CA 1
ATOM 626 C C . LEU A 1 78 ? -2.305 -8.778 3.394 1.00 98.56 78 LEU A C 1
ATOM 628 O O . LEU A 1 78 ? -3.480 -9.095 3.240 1.00 98.56 78 LEU A O 1
ATOM 632 N N . LYS A 1 79 ? -1.948 -7.784 4.220 1.00 98.44 79 LYS A N 1
ATOM 633 C CA . LYS A 1 79 ? -2.941 -6.992 4.966 1.00 98.44 79 LYS A CA 1
ATOM 634 C C . LYS A 1 79 ? -3.906 -6.265 4.035 1.00 98.44 79 LYS A C 1
ATOM 6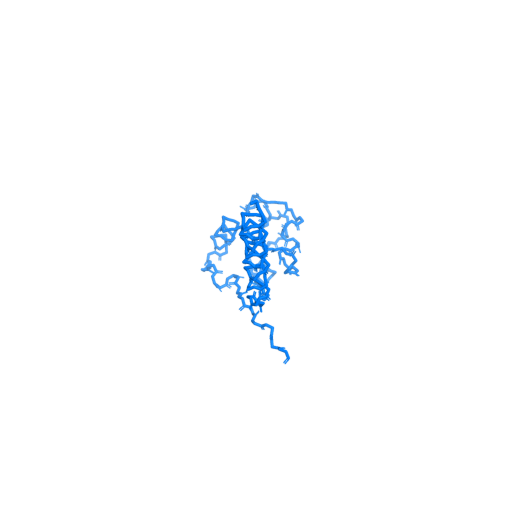36 O O . LYS A 1 79 ? -5.106 -6.273 4.274 1.00 98.44 79 LYS A O 1
ATOM 641 N N . ILE A 1 80 ? -3.388 -5.633 2.984 1.00 98.56 80 ILE A N 1
ATOM 642 C CA . ILE A 1 80 ? -4.214 -4.898 2.019 1.00 98.56 80 ILE A CA 1
ATOM 643 C C . ILE A 1 80 ? -5.140 -5.856 1.258 1.00 98.56 80 ILE A C 1
ATOM 645 O O . ILE A 1 80 ? -6.321 -5.558 1.102 1.00 98.56 80 ILE A O 1
ATOM 649 N N . SER A 1 81 ? -4.634 -7.022 0.854 1.00 98.62 81 SER A N 1
ATOM 650 C CA . SER A 1 81 ? -5.432 -8.105 0.262 1.00 98.62 81 SER A CA 1
ATOM 651 C C . SER A 1 81 ? -6.591 -8.533 1.172 1.00 98.62 81 SER A C 1
ATOM 653 O O . SER A 1 81 ? -7.732 -8.599 0.720 1.00 98.62 81 SER A O 1
ATOM 655 N N . GLN A 1 82 ? -6.338 -8.716 2.471 1.00 98.56 82 GLN A N 1
ATOM 656 C CA . GLN A 1 82 ? -7.381 -9.044 3.447 1.00 98.56 82 GLN A CA 1
ATOM 657 C C . GLN A 1 82 ? -8.410 -7.920 3.628 1.00 98.56 82 GLN A C 1
ATOM 659 O O . GLN A 1 82 ? -9.600 -8.206 3.708 1.00 98.56 82 GLN A O 1
ATOM 664 N N . ILE A 1 83 ? -7.974 -6.655 3.670 1.00 98.56 83 ILE A N 1
ATOM 665 C CA . ILE A 1 83 ? -8.869 -5.490 3.806 1.00 98.56 83 ILE A CA 1
ATOM 666 C C . ILE A 1 83 ? -9.858 -5.425 2.643 1.00 98.56 83 ILE A C 1
ATOM 668 O O . ILE A 1 83 ? -11.041 -5.187 2.865 1.00 98.56 83 ILE A O 1
ATOM 672 N N . PHE A 1 84 ? -9.378 -5.656 1.421 1.00 98.62 84 PHE A N 1
ATOM 673 C CA . PHE A 1 84 ? -10.212 -5.626 0.223 1.00 98.62 84 PHE A CA 1
ATOM 674 C C . PHE A 1 84 ? -10.918 -6.952 -0.074 1.00 98.62 84 PHE A C 1
ATOM 676 O O . PHE A 1 84 ? -11.726 -6.999 -0.998 1.00 98.62 84 PHE A O 1
ATOM 683 N N . ASN A 1 85 ? -10.639 -8.012 0.690 1.00 98.31 85 ASN A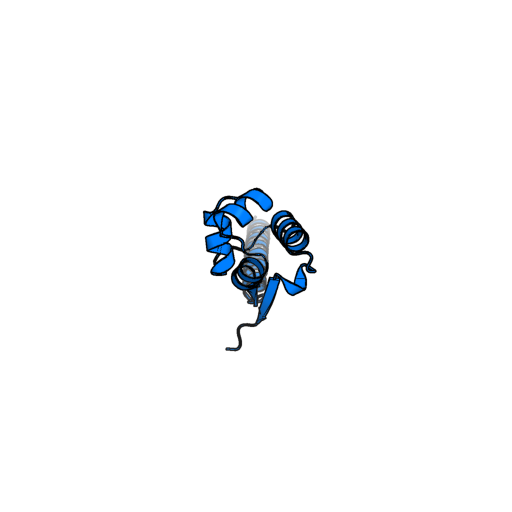 N 1
ATOM 684 C CA . ASN A 1 85 ? -11.130 -9.366 0.435 1.00 98.31 85 ASN A CA 1
ATOM 685 C C . ASN A 1 85 ? -10.848 -9.842 -1.008 1.00 98.31 85 ASN A C 1
ATOM 687 O O . ASN A 1 85 ? -11.699 -10.432 -1.666 1.00 98.31 85 ASN A O 1
ATOM 691 N N . GLU A 1 86 ? -9.640 -9.556 -1.494 1.00 98.31 86 GLU A N 1
ATOM 692 C CA . GLU A 1 86 ? -9.148 -9.924 -2.826 1.00 98.31 86 GLU A CA 1
ATOM 693 C C . GLU A 1 86 ? -7.833 -10.690 -2.680 1.00 98.31 86 GLU A C 1
ATOM 695 O O . GLU A 1 86 ? -7.055 -10.371 -1.776 1.00 98.31 86 GLU A O 1
ATOM 700 N N . PRO A 1 87 ? -7.510 -11.654 -3.553 1.00 98.38 87 PRO A N 1
ATOM 701 C CA . PRO A 1 87 ? -6.201 -12.292 -3.524 1.00 98.38 87 PRO A CA 1
ATOM 702 C C . PRO A 1 87 ? -5.091 -11.284 -3.878 1.00 98.38 87 PRO A C 1
ATOM 704 O O . PRO A 1 87 ? -5.324 -10.301 -4.588 1.00 98.38 87 PRO A O 1
ATOM 707 N N . VAL A 1 88 ? -3.873 -11.504 -3.371 1.00 97.94 88 VAL A N 1
ATOM 708 C CA . VAL A 1 88 ? -2.759 -10.537 -3.478 1.00 97.94 88 VAL A CA 1
ATOM 709 C C . VAL A 1 88 ? -2.460 -10.182 -4.934 1.00 97.94 88 VAL A C 1
ATOM 711 O O . VAL A 1 88 ? -2.287 -9.006 -5.241 1.00 97.94 88 VAL A O 1
ATOM 714 N N . GLU A 1 89 ? -2.477 -11.165 -5.829 1.00 96.62 89 GLU A N 1
ATOM 715 C CA . GLU A 1 89 ? -2.260 -11.021 -7.272 1.00 96.62 89 GLU A CA 1
ATOM 716 C C . GLU A 1 89 ? -3.358 -10.219 -7.992 1.00 96.62 89 GLU A C 1
ATOM 718 O O . GLU A 1 89 ? -3.125 -9.662 -9.062 1.00 96.62 89 GLU A O 1
ATOM 723 N N . SER A 1 90 ? -4.554 -10.115 -7.403 1.00 97.44 90 SER A N 1
ATOM 724 C CA . SER A 1 90 ? -5.618 -9.242 -7.916 1.00 97.44 90 SER A CA 1
ATOM 725 C C . SER A 1 90 ? -5.482 -7.802 -7.427 1.00 97.44 90 SER A C 1
ATOM 727 O O . SER A 1 90 ? -6.064 -6.896 -8.030 1.00 97.44 90 SER A O 1
ATOM 729 N N . VAL A 1 91 ? -4.716 -7.571 -6.355 1.00 98.19 91 VAL A N 1
ATOM 730 C CA . VAL A 1 91 ? -4.420 -6.235 -5.817 1.00 98.19 91 VAL A CA 1
ATOM 731 C C . VAL A 1 91 ? -3.131 -5.671 -6.410 1.00 98.19 91 VAL A C 1
ATOM 733 O O . VAL A 1 91 ? -3.092 -4.486 -6.744 1.00 98.19 91 VAL A O 1
ATOM 736 N N . PHE A 1 92 ? -2.099 -6.506 -6.544 1.00 97.44 92 PHE A N 1
ATOM 737 C CA . PHE A 1 92 ? -0.759 -6.155 -7.003 1.00 97.44 92 PHE A CA 1
ATOM 738 C C . PHE A 1 92 ? -0.341 -7.057 -8.163 1.00 97.44 92 PHE A C 1
ATOM 740 O O . PHE A 1 92 ? -0.473 -8.275 -8.075 1.00 97.44 92 PHE A O 1
ATOM 747 N N . ARG A 1 93 ? 0.214 -6.474 -9.226 1.00 95.12 93 ARG A N 1
ATOM 748 C CA . ARG A 1 93 ? 0.686 -7.210 -10.407 1.00 95.12 93 ARG A CA 1
ATOM 749 C C . ARG A 1 93 ? 2.028 -6.676 -10.874 1.00 95.12 93 ARG A C 1
ATOM 751 O O . ARG A 1 93 ? 2.330 -5.507 -10.666 1.00 95.12 93 ARG A O 1
ATOM 758 N N . ILE A 1 94 ? 2.816 -7.526 -11.509 1.00 91.94 94 ILE A N 1
ATOM 759 C CA . ILE A 1 94 ? 4.054 -7.118 -12.164 1.00 91.94 94 ILE A CA 1
ATOM 760 C C . ILE A 1 94 ? 3.709 -6.871 -13.632 1.00 91.94 94 ILE A C 1
ATOM 762 O O . ILE A 1 94 ? 3.187 -7.769 -14.286 1.00 91.94 94 ILE A O 1
ATOM 766 N N . GLU A 1 95 ? 3.946 -5.658 -14.120 1.00 89.00 95 GLU A N 1
ATOM 767 C CA . GLU A 1 95 ? 3.896 -5.352 -15.552 1.00 89.00 95 GLU A CA 1
ATOM 768 C C . GLU A 1 95 ? 5.326 -5.369 -16.088 1.00 89.00 95 GLU A C 1
ATOM 770 O O . GLU A 1 95 ? 6.208 -4.729 -15.515 1.00 89.00 95 GLU A O 1
ATOM 775 N N . GLU A 1 96 ? 5.569 -6.146 -17.142 1.00 81.75 96 GLU A N 1
ATOM 776 C CA . GLU A 1 96 ? 6.837 -6.094 -17.869 1.00 81.75 96 GLU A CA 1
ATOM 777 C C . GLU A 1 96 ? 6.909 -4.754 -18.608 1.00 81.75 96 GLU A C 1
ATOM 779 O O . GLU A 1 96 ? 5.909 -4.298 -19.166 1.00 81.75 96 GLU A O 1
ATOM 784 N N . ASP A 1 97 ? 8.073 -4.102 -18.582 1.00 65.94 97 ASP A N 1
ATOM 785 C CA . ASP A 1 97 ? 8.307 -2.932 -19.426 1.00 65.94 97 ASP A CA 1
ATOM 786 C C . ASP A 1 97 ? 8.258 -3.408 -20.897 1.00 65.94 97 ASP A C 1
ATOM 788 O O . ASP A 1 97 ? 9.222 -3.991 -21.396 1.00 65.94 97 ASP A O 1
ATOM 792 N N . GLU A 1 98 ? 7.128 -3.212 -21.584 1.00 59.31 98 GLU A N 1
ATOM 793 C CA . GLU A 1 98 ? 7.067 -3.298 -23.047 1.00 59.31 98 GLU A CA 1
ATOM 794 C C . GLU A 1 98 ? 7.911 -2.133 -23.600 1.00 59.31 98 GLU A C 1
ATOM 796 O O . GLU A 1 98 ? 7.455 -0.988 -23.610 1.00 59.31 98 GLU A O 1
ATOM 801 N N . GLU A 1 99 ? 9.178 -2.399 -23.950 1.00 53.53 99 GLU A N 1
ATOM 802 C CA . 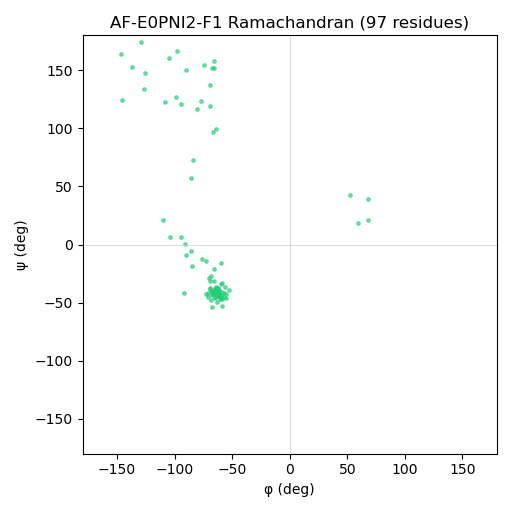GLU A 1 99 ? 10.061 -1.440 -24.647 1.00 53.53 99 GLU A CA 1
ATOM 803 C C . GLU A 1 99 ? 9.476 -0.964 -25.986 1.00 53.53 99 GLU A C 1
ATOM 805 O O . GLU A 1 99 ? 9.014 -1.816 -26.784 1.00 53.53 99 GLU A O 1
#